Protein AF-R4LEJ5-F1 (afdb_monomer_lite)

Secondary structure (DSSP, 8-state):
---------PPPPPPPP-------------PPPHHHHHHHHHHHHHHHH--GGG--PPPHHHHHHHHT--HHHHHHHHHHHHHHHHHTT-GGGS--TTT--S-HHHHHHHHHHHTTSS-HHHHHHHHHHHHH--

Structure (mmCIF, N/CA/C/O backbone):
data_AF-R4LEJ5-F1
#
_entry.id   AF-R4LEJ5-F1
#
loop_
_atom_site.group_PDB
_atom_site.id
_atom_site.type_symbol
_atom_site.label_atom_id
_atom_site.label_alt_id
_atom_site.label_comp_id
_atom_site.label_asym_id
_atom_site.label_entity_id
_atom_site.label_seq_id
_atom_site.pdbx_PDB_ins_code
_atom_site.Cartn_x
_atom_site.Cartn_y
_atom_site.Cartn_z
_atom_site.occupancy
_atom_site.B_iso_or_equiv
_atom_site.auth_seq_id
_atom_site.auth_comp_id
_atom_site.auth_asym_id
_atom_site.auth_atom_id
_atom_site.pdbx_PDB_model_num
ATOM 1 N N . MET A 1 1 ? 43.596 -56.739 -30.530 1.00 37.34 1 MET A N 1
ATOM 2 C CA . MET A 1 1 ? 43.972 -55.342 -30.823 1.00 37.34 1 MET A CA 1
ATOM 3 C C . MET A 1 1 ? 42.709 -54.504 -30.683 1.00 37.34 1 MET A C 1
ATOM 5 O O . MET A 1 1 ? 41.779 -54.720 -31.447 1.00 37.34 1 MET A O 1
ATOM 9 N N . ARG A 1 2 ? 42.604 -53.704 -29.614 1.00 46.53 2 ARG A N 1
ATOM 10 C CA . ARG A 1 2 ? 41.473 -52.801 -29.336 1.00 46.53 2 ARG A CA 1
ATOM 11 C C . ARG A 1 2 ? 41.865 -51.414 -29.849 1.00 46.53 2 ARG A C 1
ATOM 13 O O . ARG A 1 2 ? 43.003 -51.021 -29.619 1.00 46.53 2 ARG A O 1
ATOM 20 N N . VAL A 1 3 ? 40.969 -50.723 -30.547 1.00 50.00 3 VAL A N 1
ATOM 21 C CA . VAL A 1 3 ? 41.163 -49.323 -30.949 1.00 50.00 3 VAL A CA 1
ATOM 22 C C . VAL A 1 3 ? 40.094 -48.502 -30.240 1.00 50.00 3 VAL A C 1
ATOM 24 O O . VAL A 1 3 ? 38.902 -48.753 -30.408 1.00 50.00 3 VAL A O 1
ATOM 27 N N . GLU A 1 4 ? 40.560 -47.600 -29.385 1.00 48.78 4 GLU A N 1
ATOM 28 C CA . GLU A 1 4 ? 39.778 -46.635 -28.617 1.00 48.78 4 GLU A CA 1
ATOM 29 C C . GLU A 1 4 ? 39.396 -45.448 -29.515 1.00 48.78 4 GLU A C 1
ATOM 31 O O . GLU A 1 4 ? 40.177 -45.045 -30.377 1.00 48.78 4 GLU A O 1
ATOM 36 N N . ILE A 1 5 ? 38.187 -44.912 -29.335 1.00 50.62 5 ILE A N 1
ATOM 37 C CA . ILE A 1 5 ? 37.690 -43.737 -30.061 1.00 50.62 5 ILE A CA 1
ATOM 38 C C . ILE A 1 5 ? 37.763 -42.546 -29.102 1.00 50.62 5 ILE A C 1
ATOM 40 O O . ILE A 1 5 ? 36.997 -42.482 -28.141 1.00 50.62 5 ILE A O 1
ATOM 44 N N . ASP A 1 6 ? 38.691 -41.627 -29.369 1.00 41.88 6 ASP A N 1
ATOM 45 C CA . ASP A 1 6 ? 38.790 -40.317 -28.720 1.00 41.88 6 ASP A CA 1
ATOM 46 C C . ASP A 1 6 ? 37.821 -39.341 -29.406 1.00 41.88 6 ASP A C 1
ATOM 48 O O . ASP A 1 6 ? 37.820 -39.204 -30.632 1.00 41.88 6 ASP A O 1
ATOM 52 N N . ALA A 1 7 ? 36.956 -38.700 -28.622 1.00 53.16 7 ALA A N 1
ATOM 53 C CA . ALA A 1 7 ? 35.989 -37.719 -29.092 1.00 53.16 7 ALA A CA 1
ATOM 54 C C . ALA A 1 7 ? 36.430 -36.324 -28.643 1.00 53.16 7 ALA A C 1
ATOM 56 O O . ALA A 1 7 ? 35.943 -35.818 -27.633 1.00 53.16 7 ALA A O 1
ATOM 57 N N . THR A 1 8 ? 37.325 -35.689 -29.404 1.00 47.78 8 THR A N 1
ATOM 58 C CA . THR A 1 8 ? 37.720 -34.304 -29.131 1.00 47.78 8 THR A CA 1
ATOM 59 C C . THR A 1 8 ? 37.782 -33.457 -30.405 1.00 47.78 8 THR A C 1
ATOM 61 O O . THR A 1 8 ? 38.523 -33.752 -31.337 1.00 47.78 8 THR A O 1
ATOM 64 N N . ALA A 1 9 ? 37.023 -32.355 -30.361 1.00 44.03 9 ALA A N 1
ATOM 65 C CA . ALA A 1 9 ? 37.079 -31.150 -31.194 1.00 44.03 9 ALA A CA 1
ATOM 66 C C . ALA A 1 9 ? 36.522 -31.218 -32.632 1.00 44.03 9 ALA A C 1
ATOM 68 O O . ALA A 1 9 ? 37.252 -31.352 -33.610 1.00 44.03 9 ALA A O 1
ATOM 69 N N . LEU A 1 10 ? 35.218 -30.941 -32.762 1.00 47.16 10 LEU A N 1
ATOM 70 C CA . LEU A 1 10 ? 34.696 -30.243 -33.941 1.00 47.16 10 LEU A CA 1
ATOM 71 C C . LEU A 1 10 ? 34.764 -28.722 -33.694 1.00 47.16 10 LEU A C 1
ATOM 73 O O . LEU A 1 10 ? 34.405 -28.281 -32.597 1.00 47.16 10 LEU A O 1
ATOM 77 N N . PRO A 1 11 ? 35.210 -27.916 -34.675 1.00 45.91 11 PRO A N 1
ATOM 78 C CA . PRO A 1 11 ? 35.220 -26.461 -34.570 1.00 45.91 11 PRO A CA 1
ATOM 79 C C . PRO A 1 11 ? 33.782 -25.935 -34.493 1.00 45.91 11 PRO A C 1
ATOM 81 O O . PRO A 1 11 ? 32.922 -26.314 -35.289 1.00 45.91 11 PRO A O 1
ATOM 84 N N . GLN A 1 12 ? 33.509 -25.080 -33.507 1.00 52.59 12 GLN A N 1
ATOM 85 C CA . GLN A 1 12 ? 32.210 -24.426 -33.378 1.00 52.59 12 GLN A CA 1
ATOM 86 C C . GLN A 1 12 ? 32.030 -23.431 -34.537 1.00 52.59 12 GLN A C 1
ATOM 88 O O . GLN A 1 12 ? 32.963 -22.673 -34.805 1.00 52.59 12 GLN A O 1
ATOM 93 N N . PRO A 1 13 ? 30.871 -23.401 -35.219 1.00 49.66 13 PRO A N 1
ATOM 94 C CA . PRO A 1 13 ? 30.594 -22.367 -36.204 1.00 49.66 13 PRO A CA 1
ATOM 95 C C . PRO A 1 13 ? 30.477 -21.017 -35.491 1.00 49.66 13 PRO A C 1
ATOM 97 O O . PRO A 1 13 ? 29.659 -20.833 -34.589 1.00 49.66 13 PRO A O 1
ATOM 100 N N . GLU A 1 14 ? 31.329 -20.085 -35.895 1.00 56.56 14 GLU A N 1
ATOM 101 C CA . GLU A 1 14 ? 31.216 -18.662 -35.595 1.00 56.56 14 GLU A CA 1
ATOM 102 C C . GLU A 1 14 ? 29.815 -18.145 -35.985 1.00 56.56 14 GLU A C 1
ATOM 104 O O . GLU A 1 14 ? 29.362 -18.393 -37.108 1.00 56.56 14 GLU A O 1
ATOM 109 N N . PRO A 1 15 ? 29.075 -17.478 -35.077 1.00 56.47 15 PRO A N 1
ATOM 110 C CA . PRO A 1 15 ? 27.781 -16.924 -35.434 1.00 56.47 15 PRO A CA 1
ATOM 111 C C . PRO A 1 15 ? 27.970 -15.723 -36.375 1.00 56.47 15 PRO A C 1
ATOM 113 O O . PRO A 1 15 ? 28.865 -14.901 -36.152 1.00 56.47 15 PRO A O 1
ATOM 116 N N . PRO A 1 16 ? 27.127 -15.600 -37.414 1.00 48.75 16 PRO A N 1
ATOM 117 C CA . PRO A 1 16 ? 27.221 -14.523 -38.383 1.00 48.75 16 PRO A CA 1
ATOM 118 C C . PRO A 1 16 ? 26.884 -13.192 -37.711 1.00 48.75 16 PRO A C 1
ATOM 120 O O . PRO A 1 16 ? 25.962 -13.099 -36.897 1.00 48.75 16 PRO A O 1
ATOM 123 N N . GLY A 1 17 ? 27.636 -12.152 -38.066 1.00 54.22 17 GLY A N 1
ATOM 124 C CA . GLY A 1 17 ? 27.225 -10.785 -37.797 1.00 54.22 17 GLY A CA 1
ATOM 125 C C . GLY A 1 17 ? 25.893 -10.512 -38.487 1.00 54.22 17 GLY A C 1
ATOM 126 O O . GLY A 1 17 ? 25.803 -10.606 -39.706 1.00 54.22 17 GLY A O 1
ATOM 127 N N . GLU A 1 18 ? 24.877 -10.173 -37.703 1.00 45.78 18 GLU A N 1
ATOM 128 C CA . GLU A 1 18 ? 23.648 -9.565 -38.196 1.00 45.78 18 GLU A CA 1
ATOM 129 C C . GLU A 1 18 ? 23.096 -8.635 -37.111 1.00 45.78 18 GLU A C 1
ATOM 131 O O . GLU A 1 18 ? 22.863 -9.022 -35.962 1.00 45.78 18 GLU A O 1
ATOM 136 N N . ASP A 1 19 ? 22.925 -7.379 -37.503 1.00 49.81 19 ASP A N 1
ATOM 137 C CA . ASP A 1 19 ? 22.105 -6.371 -36.859 1.00 49.81 19 ASP A CA 1
ATOM 138 C C . ASP A 1 19 ? 20.793 -6.946 -36.307 1.00 49.81 19 ASP A C 1
ATOM 140 O O . ASP A 1 19 ? 19.862 -7.279 -37.037 1.00 49.81 19 ASP A O 1
ATOM 144 N N . ALA A 1 20 ? 20.654 -6.941 -34.985 1.00 42.94 20 ALA A N 1
ATOM 145 C CA . ALA A 1 20 ? 19.346 -6.926 -34.359 1.00 42.94 20 ALA A CA 1
ATOM 146 C C . ALA A 1 20 ? 19.422 -6.103 -33.081 1.00 42.94 20 ALA A C 1
ATOM 148 O O . ALA A 1 20 ? 20.016 -6.493 -32.077 1.00 42.94 20 ALA A O 1
ATOM 149 N N . ARG A 1 21 ? 18.724 -4.968 -33.100 1.00 47.28 21 ARG A N 1
ATOM 150 C CA . ARG A 1 21 ? 18.274 -4.204 -31.931 1.00 47.28 21 ARG A CA 1
ATOM 151 C C . ARG A 1 21 ? 17.316 -5.019 -31.048 1.00 47.28 21 ARG A C 1
ATOM 153 O O . ARG A 1 21 ? 16.296 -4.511 -30.595 1.00 47.28 21 ARG A O 1
ATOM 160 N N . ALA A 1 22 ? 17.631 -6.272 -30.760 1.00 46.22 22 ALA A N 1
ATOM 161 C CA . ALA A 1 22 ? 17.045 -6.988 -29.656 1.00 46.22 22 ALA A CA 1
ATOM 162 C C . ALA A 1 22 ? 17.796 -6.525 -28.408 1.00 46.22 22 ALA A C 1
ATOM 164 O O . ALA A 1 22 ? 18.729 -7.168 -27.933 1.00 46.22 22 ALA A O 1
ATOM 165 N N . ARG A 1 23 ? 17.377 -5.377 -27.856 1.00 46.03 23 ARG A N 1
ATOM 166 C CA . ARG A 1 23 ? 17.471 -5.199 -26.408 1.00 46.03 23 ARG A CA 1
ATOM 167 C C . ARG A 1 23 ? 16.697 -6.372 -25.823 1.00 46.03 23 ARG A C 1
ATOM 169 O O . ARG A 1 23 ? 15.490 -6.286 -25.626 1.00 46.03 23 ARG A O 1
ATOM 176 N N . VAL A 1 24 ? 17.388 -7.477 -25.569 1.00 41.38 24 VAL A N 1
ATOM 177 C CA . VAL A 1 24 ? 16.939 -8.446 -24.588 1.00 41.38 24 VAL A CA 1
ATOM 178 C C . VAL A 1 24 ? 17.048 -7.682 -23.280 1.00 41.38 24 VAL A C 1
ATOM 180 O O . VAL A 1 24 ? 18.070 -7.695 -22.599 1.00 41.38 24 VAL A O 1
ATOM 183 N N . THR A 1 25 ? 16.012 -6.909 -22.964 1.00 49.91 25 THR A N 1
ATOM 184 C CA . THR A 1 25 ? 15.742 -6.540 -21.590 1.00 49.91 25 THR A CA 1
ATOM 185 C C . THR A 1 25 ? 15.451 -7.861 -20.909 1.00 49.91 25 THR A C 1
ATOM 187 O O . THR A 1 25 ? 14.305 -8.297 -20.830 1.00 49.91 25 THR A O 1
ATOM 190 N N . VAL A 1 26 ? 16.506 -8.537 -20.450 1.00 44.84 26 VAL A N 1
ATOM 191 C CA . VAL A 1 26 ? 16.385 -9.411 -19.296 1.00 44.84 26 VAL A CA 1
ATOM 192 C C . VAL A 1 26 ? 15.945 -8.463 -18.192 1.00 44.84 26 VAL A C 1
ATOM 194 O O . VAL A 1 26 ? 16.763 -7.830 -17.529 1.00 44.84 26 VAL A O 1
ATOM 197 N N . SER A 1 27 ? 14.637 -8.229 -18.099 1.00 52.72 27 SER A N 1
ATOM 198 C CA . SER A 1 27 ? 14.056 -7.517 -16.983 1.00 52.72 27 SER A CA 1
ATOM 199 C C . SER A 1 27 ? 14.405 -8.364 -15.777 1.00 52.72 27 SER A C 1
ATOM 201 O O . SER A 1 27 ? 13.827 -9.433 -15.584 1.00 52.72 27 SER A O 1
ATOM 203 N N . ALA A 1 28 ? 15.415 -7.925 -15.024 1.00 57.62 28 ALA A N 1
ATOM 204 C CA . ALA A 1 28 ? 15.757 -8.526 -13.750 1.00 57.62 28 ALA A CA 1
ATOM 205 C C . ALA A 1 28 ? 14.459 -8.722 -12.951 1.00 57.62 28 ALA A C 1
ATOM 207 O O . ALA A 1 28 ? 13.566 -7.871 -13.050 1.00 57.62 28 ALA A O 1
ATOM 208 N N . PRO A 1 29 ? 14.309 -9.829 -12.205 1.00 63.12 29 PRO A N 1
ATOM 209 C CA . PRO A 1 29 ? 13.119 -10.031 -11.396 1.00 63.12 29 PRO A CA 1
ATOM 210 C C . PRO A 1 29 ? 12.927 -8.792 -10.523 1.00 63.12 29 PRO A C 1
ATOM 212 O O . PRO A 1 29 ? 13.856 -8.363 -9.836 1.00 63.12 29 PRO A O 1
ATOM 215 N N . LEU A 1 30 ? 11.753 -8.168 -10.607 1.00 71.69 30 LEU A N 1
ATOM 216 C CA . LEU A 1 30 ? 11.477 -6.984 -9.813 1.00 71.69 30 LEU A CA 1
ATOM 217 C C . LEU A 1 30 ? 11.408 -7.416 -8.345 1.00 71.69 30 LEU A C 1
ATOM 219 O O . LEU A 1 30 ? 10.447 -8.047 -7.912 1.00 71.69 30 LEU A O 1
ATOM 223 N N . VAL A 1 31 ? 12.456 -7.102 -7.588 1.00 78.62 31 VAL A N 1
ATOM 224 C CA . VAL A 1 31 ? 12.536 -7.387 -6.156 1.00 78.62 31 VAL A CA 1
ATOM 225 C C . VAL A 1 31 ? 12.273 -6.098 -5.394 1.00 78.62 31 VAL A C 1
ATOM 227 O O . VAL A 1 31 ? 13.035 -5.136 -5.488 1.00 78.62 31 VAL A O 1
ATOM 230 N N . LEU A 1 32 ? 11.193 -6.084 -4.614 1.00 80.25 32 LEU A N 1
ATOM 231 C CA . LEU A 1 32 ? 10.927 -4.999 -3.676 1.00 80.25 32 LEU A CA 1
ATOM 232 C C . LEU A 1 32 ? 11.813 -5.137 -2.443 1.00 80.25 32 LEU A C 1
ATOM 234 O O . LEU A 1 32 ? 11.947 -6.214 -1.862 1.00 80.25 32 LEU A O 1
ATOM 238 N N . THR A 1 33 ? 12.354 -4.014 -1.991 1.00 86.38 33 THR A N 1
ATOM 239 C CA . THR A 1 33 ? 13.020 -3.930 -0.689 1.00 86.38 33 THR A CA 1
ATOM 240 C C . THR A 1 33 ? 12.023 -4.170 0.450 1.00 86.38 33 THR A C 1
ATOM 242 O O . THR A 1 33 ? 10.818 -3.946 0.303 1.00 86.38 33 THR A O 1
ATOM 245 N N . ASN A 1 34 ? 12.520 -4.546 1.633 1.00 84.88 34 ASN A N 1
ATOM 246 C CA . ASN A 1 34 ? 11.682 -4.704 2.830 1.00 84.88 34 ASN A CA 1
ATOM 247 C C . ASN A 1 34 ? 10.860 -3.443 3.153 1.00 84.88 34 ASN A C 1
ATOM 249 O O . ASN A 1 34 ? 9.688 -3.540 3.507 1.00 84.88 34 ASN A O 1
ATOM 253 N N . ALA A 1 35 ? 11.438 -2.252 2.978 1.00 85.06 35 ALA A N 1
ATOM 254 C CA . ALA A 1 35 ? 10.726 -0.993 3.192 1.00 85.06 35 ALA A CA 1
ATOM 255 C C . ALA A 1 35 ? 9.583 -0.795 2.181 1.00 85.06 35 ALA A C 1
ATOM 257 O O . ALA A 1 35 ? 8.468 -0.451 2.572 1.00 85.06 35 ALA A O 1
ATOM 258 N N . GLN A 1 36 ? 9.834 -1.066 0.896 1.00 88.38 36 GLN A N 1
ATOM 259 C CA . GLN A 1 36 ? 8.812 -0.996 -0.151 1.00 88.38 36 GLN A CA 1
ATOM 260 C C . GLN A 1 36 ? 7.686 -2.005 0.092 1.00 88.38 36 GLN A C 1
ATOM 262 O O . GLN A 1 36 ? 6.519 -1.634 -0.006 1.00 88.38 36 GLN A O 1
ATOM 267 N N . ARG A 1 37 ? 8.020 -3.244 0.481 1.00 87.69 37 ARG A N 1
ATOM 268 C CA . ARG A 1 37 ? 7.031 -4.263 0.862 1.00 87.69 37 ARG A CA 1
ATOM 269 C C . ARG A 1 37 ? 6.177 -3.824 2.044 1.00 87.69 37 ARG A C 1
ATOM 271 O O . ARG A 1 37 ? 4.962 -3.917 1.952 1.00 87.69 37 ARG A O 1
ATOM 278 N N . ARG A 1 38 ? 6.769 -3.283 3.115 1.00 88.56 38 ARG A N 1
ATOM 279 C CA . ARG A 1 38 ? 6.018 -2.788 4.287 1.00 88.56 38 ARG A CA 1
ATOM 280 C C . ARG A 1 38 ? 5.066 -1.650 3.927 1.00 88.56 38 ARG A C 1
ATOM 282 O O . ARG A 1 38 ? 3.920 -1.645 4.369 1.00 88.56 38 ARG A O 1
ATOM 289 N N . VAL A 1 39 ? 5.520 -0.704 3.103 1.00 90.44 39 VAL A N 1
ATOM 290 C CA . VAL A 1 39 ? 4.678 0.398 2.613 1.00 90.44 39 VAL A CA 1
ATOM 291 C C . VAL A 1 39 ? 3.537 -0.126 1.743 1.00 90.44 39 VAL A C 1
ATOM 293 O O . VAL A 1 39 ? 2.395 0.287 1.929 1.00 90.44 39 VAL A O 1
ATOM 296 N N . LEU A 1 40 ? 3.821 -1.056 0.829 1.00 89.69 40 LEU A N 1
ATOM 297 C CA . LEU A 1 40 ? 2.817 -1.650 -0.051 1.00 89.69 40 LEU A CA 1
ATOM 298 C C . LEU A 1 40 ? 1.814 -2.518 0.730 1.00 89.69 40 LEU A C 1
ATOM 300 O O . LEU A 1 40 ? 0.617 -2.452 0.463 1.00 89.69 40 LEU A O 1
ATOM 304 N N . ALA A 1 41 ? 2.276 -3.255 1.742 1.00 90.44 41 ALA A N 1
ATOM 305 C CA . ALA A 1 41 ? 1.440 -4.028 2.654 1.00 90.44 41 ALA A CA 1
ATOM 306 C C . A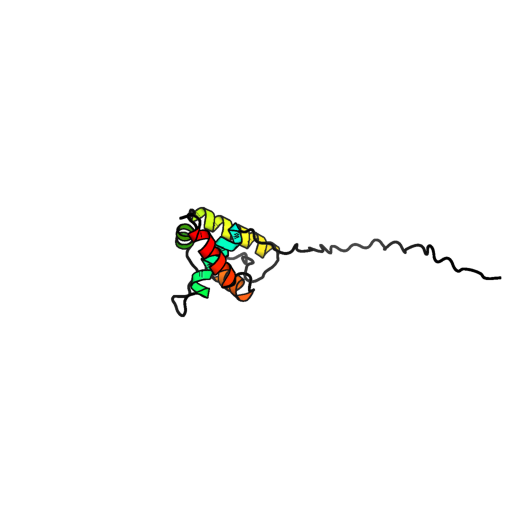LA A 1 41 ? 0.486 -3.122 3.442 1.00 90.44 41 ALA A C 1
ATOM 308 O O . ALA A 1 41 ? -0.723 -3.327 3.398 1.00 90.44 41 ALA A O 1
ATOM 309 N N . ALA A 1 42 ? 1.000 -2.063 4.074 1.00 90.06 42 ALA A N 1
ATOM 310 C CA . ALA A 1 42 ? 0.183 -1.086 4.796 1.00 90.06 42 ALA A CA 1
ATOM 311 C C . ALA A 1 42 ? -0.813 -0.346 3.881 1.00 90.06 42 ALA A C 1
ATOM 313 O O . ALA A 1 42 ? -1.918 -0.006 4.297 1.00 90.06 42 ALA A O 1
ATOM 314 N N . LEU A 1 43 ? -0.443 -0.111 2.618 1.00 90.50 43 LEU A N 1
ATOM 315 C CA . LEU A 1 43 ? -1.332 0.471 1.613 1.00 90.50 43 LEU A CA 1
ATOM 316 C C . LEU A 1 43 ? -2.495 -0.477 1.256 1.00 90.50 43 LEU A C 1
ATOM 318 O O . LEU A 1 43 ? -3.636 -0.024 1.113 1.00 90.50 43 LEU A O 1
ATOM 322 N N . CYS A 1 44 ? -2.208 -1.774 1.109 1.00 90.56 44 CYS A N 1
ATOM 323 C CA . CYS A 1 44 ? -3.177 -2.805 0.721 1.00 90.56 44 CYS A CA 1
ATOM 324 C C . CYS A 1 44 ? -3.983 -3.359 1.898 1.00 90.56 44 CYS A C 1
ATOM 326 O O . CYS A 1 44 ? -5.019 -3.981 1.692 1.00 90.56 44 CYS A O 1
ATOM 328 N N . GLU A 1 45 ? -3.537 -3.146 3.129 1.00 88.81 45 GLU A N 1
ATOM 329 C CA . GLU A 1 45 ? -4.150 -3.733 4.311 1.00 88.81 45 GLU A CA 1
ATOM 330 C C . GLU A 1 45 ? -5.662 -3.506 4.413 1.00 88.81 45 GLU A C 1
ATOM 332 O O . GLU A 1 45 ? -6.367 -4.491 4.643 1.00 88.81 45 GLU A O 1
ATOM 337 N N . PRO A 1 46 ? -6.225 -2.296 4.214 1.00 86.62 46 PRO A N 1
ATOM 338 C CA . PRO A 1 46 ? -7.670 -2.138 4.334 1.00 86.62 46 PRO A CA 1
ATOM 339 C C . PRO A 1 46 ? -8.433 -2.905 3.245 1.00 86.62 46 PRO A C 1
ATOM 341 O O . PRO A 1 46 ? -9.575 -3.284 3.467 1.00 86.62 46 PRO A O 1
ATOM 344 N N . LEU A 1 47 ? -7.812 -3.160 2.088 1.00 85.56 47 LEU A N 1
ATOM 345 C CA . LEU A 1 47 ? -8.397 -3.971 1.014 1.00 85.56 47 LEU A CA 1
ATOM 346 C C . LEU A 1 47 ? -8.386 -5.466 1.345 1.00 85.56 47 LEU A C 1
ATOM 348 O O . LEU A 1 47 ? -9.226 -6.204 0.846 1.00 85.56 47 LEU A O 1
ATOM 352 N N . LEU A 1 48 ? -7.436 -5.906 2.170 1.00 84.62 48 LEU A N 1
ATOM 353 C CA . LEU A 1 48 ? -7.292 -7.299 2.595 1.00 84.62 48 LEU A CA 1
ATOM 354 C C . LEU A 1 48 ? -8.071 -7.612 3.882 1.00 84.62 48 LEU A C 1
ATOM 356 O O . LEU A 1 48 ? -8.434 -8.759 4.113 1.00 84.62 48 LEU A O 1
ATOM 360 N N . THR A 1 49 ? -8.311 -6.606 4.726 1.00 85.62 49 THR A N 1
ATOM 361 C CA . THR A 1 49 ? -8.908 -6.775 6.066 1.00 85.62 49 THR A CA 1
ATOM 362 C C . THR A 1 49 ? -10.350 -6.288 6.172 1.00 85.62 49 THR A C 1
ATOM 364 O O . THR A 1 49 ? -11.065 -6.706 7.081 1.00 85.62 49 THR A O 1
ATOM 367 N N . ARG A 1 50 ? -10.800 -5.398 5.280 1.00 85.75 50 ARG A N 1
ATOM 368 C CA . ARG A 1 50 ? -12.153 -4.822 5.310 1.00 85.75 50 ARG A CA 1
ATOM 369 C C . ARG A 1 50 ? -12.961 -5.282 4.104 1.00 85.75 50 ARG A C 1
ATOM 371 O O . ARG A 1 50 ? -12.426 -5.763 3.113 1.00 85.75 50 ARG A O 1
ATOM 378 N N . SER A 1 51 ? -14.277 -5.121 4.187 1.00 79.38 51 SER A N 1
ATOM 379 C CA . SER A 1 51 ? -15.216 -5.438 3.107 1.00 79.38 51 SER A CA 1
ATOM 380 C C . SER A 1 51 ? -16.140 -4.255 2.816 1.00 79.38 51 SER A C 1
ATOM 382 O O . SER A 1 51 ? -16.391 -3.415 3.682 1.00 79.38 51 SER A O 1
ATOM 384 N N . GLY A 1 52 ? -16.653 -4.189 1.584 1.00 75.88 52 GLY A N 1
ATOM 385 C CA . GLY A 1 52 ? -17.579 -3.143 1.146 1.00 75.88 52 GLY A CA 1
ATOM 386 C C . GLY A 1 52 ? -16.910 -1.771 0.955 1.00 75.88 52 GLY A C 1
ATOM 387 O O . GLY A 1 52 ? -15.717 -1.709 0.663 1.00 75.88 52 GLY A O 1
ATOM 388 N N . PRO A 1 53 ? -17.636 -0.649 1.115 1.00 74.50 53 PRO A N 1
ATOM 389 C CA . PRO A 1 53 ? -17.105 0.696 0.847 1.00 74.50 53 PRO A CA 1
ATOM 390 C C . PRO A 1 53 ? -15.958 1.111 1.786 1.00 74.50 53 PRO A C 1
ATOM 392 O O . PRO A 1 53 ? -15.239 2.064 1.499 1.00 74.50 53 PRO A O 1
ATOM 395 N N . ALA A 1 54 ? -15.753 0.385 2.891 1.00 72.44 54 ALA A N 1
ATOM 396 C CA . ALA A 1 54 ? -14.632 0.583 3.807 1.00 72.44 54 ALA A CA 1
ATOM 397 C C . ALA A 1 54 ? -13.315 -0.062 3.323 1.00 72.44 54 ALA A C 1
ATOM 399 O O . ALA A 1 54 ? -12.259 0.216 3.900 1.00 72.44 54 ALA A O 1
ATOM 400 N N . ALA A 1 55 ? -13.361 -0.901 2.280 1.00 79.88 55 ALA A N 1
ATOM 401 C CA . ALA A 1 55 ? -12.199 -1.496 1.622 1.00 79.88 55 ALA A CA 1
ATOM 402 C C . ALA A 1 55 ? -11.575 -0.490 0.638 1.00 79.88 55 ALA A C 1
ATOM 404 O O . ALA A 1 55 ? -11.584 -0.677 -0.577 1.00 79.88 55 ALA A O 1
ATOM 405 N N . ALA A 1 56 ? -11.080 0.624 1.171 1.00 84.31 56 ALA A N 1
ATOM 406 C CA . ALA A 1 56 ? -10.368 1.647 0.414 1.00 84.31 56 ALA A CA 1
ATOM 407 C C . ALA A 1 56 ? -8.881 1.630 0.795 1.00 84.31 56 ALA A C 1
ATOM 409 O O . ALA A 1 56 ? -8.575 1.496 1.980 1.00 84.31 56 ALA A O 1
ATOM 410 N N . PRO A 1 57 ? -7.948 1.787 -0.160 1.00 87.12 57 PRO A N 1
ATOM 411 C CA . PRO A 1 57 ? -6.518 1.783 0.133 1.00 87.12 57 PRO A CA 1
ATOM 412 C C . PRO A 1 57 ? -6.163 2.861 1.163 1.00 87.12 57 PRO A C 1
ATOM 414 O O . PRO A 1 57 ? -6.711 3.970 1.138 1.00 87.12 57 PRO A O 1
ATOM 417 N N . ALA A 1 58 ? -5.220 2.547 2.053 1.00 88.38 58 ALA A N 1
ATOM 418 C CA . ALA A 1 58 ? -4.823 3.467 3.113 1.00 88.38 58 ALA A CA 1
ATOM 419 C C . ALA A 1 58 ? -4.269 4.783 2.534 1.00 88.38 58 ALA A C 1
ATOM 421 O O . ALA A 1 58 ? -3.681 4.821 1.451 1.00 88.38 58 ALA A O 1
ATOM 422 N N . THR A 1 59 ? -4.462 5.896 3.236 1.00 89.50 59 THR A N 1
ATOM 423 C CA . THR A 1 59 ? -3.837 7.176 2.866 1.00 89.50 59 THR A CA 1
ATOM 424 C C . THR A 1 59 ? -2.364 7.198 3.279 1.00 89.50 59 THR A C 1
ATOM 426 O O . THR A 1 59 ? -1.955 6.487 4.198 1.00 89.50 59 THR A O 1
ATOM 429 N N . TYR A 1 60 ? -1.549 8.058 2.658 1.00 89.44 60 TYR A N 1
ATOM 430 C CA . TYR A 1 60 ? -0.135 8.203 3.039 1.00 89.44 60 TYR A CA 1
ATOM 431 C C . TYR A 1 60 ? 0.044 8.592 4.510 1.00 89.44 60 TYR A C 1
ATOM 433 O O . TYR A 1 60 ? 0.992 8.143 5.149 1.00 89.44 60 TYR A O 1
ATOM 441 N N . SER A 1 61 ? -0.890 9.371 5.062 1.00 87.31 61 SER A N 1
ATOM 442 C CA . SER A 1 61 ? -0.900 9.733 6.480 1.00 87.31 61 SER A CA 1
ATOM 443 C C . SER A 1 61 ? -1.201 8.539 7.385 1.00 87.31 61 SER A C 1
ATOM 445 O O . SER A 1 61 ? -0.528 8.368 8.395 1.00 87.31 61 SER A O 1
ATOM 447 N N . GLN A 1 62 ? -2.153 7.679 7.011 1.00 88.75 62 GLN A N 1
ATOM 448 C CA . GLN A 1 62 ? -2.457 6.454 7.762 1.00 88.75 62 GLN A CA 1
ATOM 449 C C . GLN A 1 62 ? -1.289 5.465 7.732 1.00 88.75 62 GLN A C 1
ATOM 451 O O . GLN A 1 62 ? -0.930 4.903 8.763 1.00 88.75 62 GLN A O 1
ATOM 456 N N . ILE A 1 63 ? -0.660 5.293 6.568 1.00 89.31 63 ILE A N 1
ATOM 457 C CA . ILE A 1 63 ? 0.525 4.441 6.422 1.00 89.31 63 ILE A CA 1
ATOM 458 C C . ILE A 1 63 ? 1.684 5.004 7.248 1.00 89.31 63 ILE A C 1
ATOM 460 O O . ILE A 1 63 ? 2.359 4.262 7.954 1.00 89.31 63 ILE A O 1
ATOM 464 N N . GLY A 1 64 ? 1.901 6.320 7.185 1.00 87.75 64 GLY A N 1
ATOM 465 C CA . GLY A 1 64 ? 2.928 7.000 7.965 1.00 87.75 64 GLY A CA 1
ATOM 466 C C . GLY A 1 64 ? 2.738 6.809 9.469 1.00 87.75 64 GLY A C 1
ATOM 467 O O . GLY A 1 64 ? 3.675 6.403 10.150 1.00 87.75 64 GLY A O 1
ATOM 468 N N . ALA A 1 65 ? 1.512 7.000 9.965 1.00 89.06 65 ALA A N 1
ATOM 469 C CA . ALA A 1 65 ? 1.165 6.753 11.363 1.00 89.06 65 ALA A CA 1
ATOM 470 C C . ALA A 1 65 ? 1.411 5.293 11.772 1.00 89.06 65 ALA A C 1
ATOM 472 O O . ALA A 1 65 ? 1.951 5.043 12.843 1.00 89.06 65 ALA A O 1
ATOM 473 N N . ARG A 1 66 ? 1.081 4.332 10.899 1.00 85.44 66 ARG A N 1
ATOM 474 C CA . ARG A 1 66 ? 1.300 2.902 11.159 1.00 85.44 66 ARG A CA 1
ATOM 475 C C . ARG A 1 66 ? 2.782 2.522 11.209 1.00 85.44 66 ARG A C 1
ATOM 477 O O . ARG A 1 66 ? 3.166 1.676 12.002 1.00 85.44 66 ARG A O 1
ATOM 484 N N . LEU A 1 67 ? 3.603 3.107 10.338 1.00 86.69 67 LEU A N 1
ATOM 485 C CA . LEU A 1 67 ? 5.022 2.757 10.191 1.00 86.69 67 LEU A CA 1
ATOM 486 C C . LEU A 1 67 ? 5.967 3.661 11.001 1.00 86.69 67 LEU A C 1
ATOM 488 O O . LEU A 1 67 ? 7.183 3.498 10.899 1.00 86.69 67 LEU A O 1
ATOM 492 N N . GLY A 1 68 ? 5.445 4.658 11.722 1.00 87.12 68 GLY A N 1
ATOM 493 C CA . GLY A 1 68 ? 6.261 5.682 12.382 1.00 87.12 68 GLY A CA 1
ATOM 494 C C . GLY A 1 68 ? 7.059 6.545 11.393 1.00 87.12 68 GLY A C 1
ATOM 495 O O . GLY A 1 68 ? 8.186 6.951 11.677 1.00 87.12 68 GLY A O 1
ATOM 496 N N . ARG A 1 69 ? 6.523 6.792 10.189 1.00 90.56 69 ARG A N 1
ATOM 497 C CA . ARG A 1 69 ? 7.195 7.539 9.110 1.00 90.56 69 ARG A CA 1
ATOM 498 C C . ARG A 1 69 ? 6.387 8.748 8.661 1.00 90.56 69 ARG A C 1
ATOM 500 O O . ARG A 1 69 ? 5.165 8.782 8.743 1.00 90.56 69 ARG A O 1
ATOM 507 N N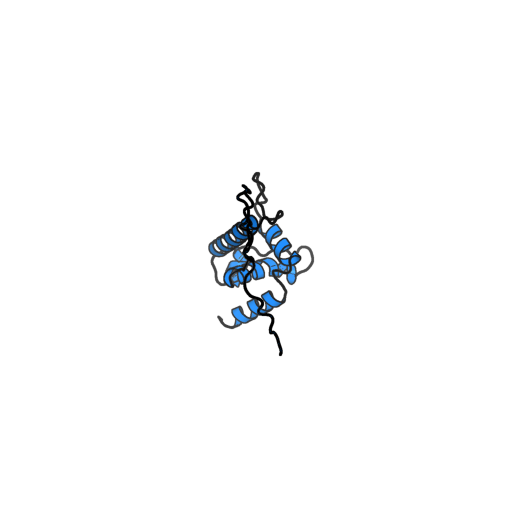 . GLN A 1 70 ? 7.080 9.742 8.114 1.00 90.81 70 GLN A N 1
ATOM 508 C CA . GLN A 1 70 ? 6.422 10.923 7.563 1.00 90.81 70 GLN A CA 1
ATOM 509 C C . GLN A 1 70 ? 5.663 10.585 6.265 1.00 90.81 70 GLN A C 1
ATOM 511 O O . GLN A 1 70 ? 6.180 9.820 5.445 1.00 90.81 70 GLN A O 1
ATOM 516 N N . PRO A 1 71 ? 4.497 11.204 6.000 1.00 88.69 71 PRO A N 1
ATOM 517 C CA . PRO A 1 71 ? 3.726 10.961 4.775 1.00 88.69 71 PRO A CA 1
ATOM 518 C C . PRO A 1 71 ? 4.531 11.208 3.489 1.00 88.69 71 PRO A C 1
ATOM 520 O O . PRO A 1 71 ? 4.368 10.492 2.501 1.00 88.69 71 PRO A O 1
ATOM 523 N N . GLN A 1 72 ? 5.454 12.177 3.513 1.00 89.69 72 GLN A N 1
ATOM 524 C CA . GLN A 1 72 ? 6.345 12.472 2.388 1.00 89.69 72 GLN A CA 1
ATOM 525 C C . GLN A 1 72 ? 7.275 11.295 2.054 1.00 89.69 72 GLN A C 1
ATOM 527 O O . GLN A 1 72 ? 7.500 11.000 0.881 1.00 89.69 72 GLN A O 1
ATOM 532 N N . TYR A 1 73 ? 7.778 10.589 3.070 1.00 89.25 73 TYR A N 1
ATOM 533 C CA . TYR A 1 73 ? 8.581 9.383 2.871 1.00 89.25 73 TYR A CA 1
ATOM 534 C C . TYR A 1 73 ? 7.751 8.289 2.190 1.00 89.25 73 TYR A C 1
ATOM 536 O O . TYR A 1 73 ? 8.198 7.704 1.206 1.00 89.25 73 TYR A O 1
ATOM 544 N N . ILE A 1 74 ? 6.510 8.079 2.640 1.00 89.69 74 ILE A N 1
ATOM 545 C CA . ILE A 1 74 ? 5.589 7.109 2.029 1.00 89.69 74 ILE A CA 1
ATOM 546 C C . ILE A 1 74 ? 5.349 7.437 0.553 1.00 89.69 74 ILE A C 1
ATOM 548 O O . ILE A 1 74 ? 5.464 6.557 -0.300 1.00 89.69 74 ILE A O 1
ATOM 552 N N . ARG A 1 75 ? 5.085 8.711 0.238 1.00 88.25 75 ARG A N 1
ATOM 553 C CA . ARG A 1 75 ? 4.907 9.178 -1.143 1.00 88.25 75 ARG A CA 1
ATOM 554 C C . ARG A 1 75 ? 6.131 8.874 -2.008 1.00 88.25 75 ARG A C 1
ATOM 556 O O . ARG A 1 75 ? 5.973 8.380 -3.121 1.00 88.25 75 ARG A O 1
ATOM 563 N N . ASN A 1 76 ? 7.335 9.132 -1.498 1.00 89.50 76 ASN A N 1
ATOM 564 C CA . ASN A 1 76 ? 8.581 8.856 -2.216 1.00 89.50 76 ASN A CA 1
ATOM 565 C C . ASN A 1 76 ? 8.776 7.353 -2.472 1.00 89.50 76 ASN A C 1
ATOM 567 O O . ASN A 1 76 ? 9.161 6.968 -3.574 1.00 89.50 76 ASN A O 1
ATOM 571 N N . VAL A 1 77 ? 8.464 6.500 -1.492 1.00 88.94 77 VAL A N 1
ATOM 572 C CA . VAL A 1 77 ? 8.547 5.038 -1.646 1.00 88.94 77 VAL A CA 1
ATOM 573 C C . VAL A 1 77 ? 7.549 4.537 -2.692 1.00 88.94 77 VAL A C 1
ATOM 575 O O . VAL A 1 77 ? 7.934 3.800 -3.594 1.00 88.94 77 VAL A O 1
ATOM 578 N N . VAL A 1 78 ? 6.290 4.979 -2.626 1.00 87.19 78 VAL A N 1
ATOM 579 C CA . VAL A 1 78 ? 5.251 4.630 -3.613 1.00 87.19 78 VAL A CA 1
ATOM 580 C C . VAL A 1 78 ? 5.644 5.088 -5.020 1.00 87.19 78 VAL A C 1
ATOM 582 O O . VAL A 1 78 ? 5.490 4.333 -5.979 1.00 87.19 78 VAL A O 1
ATOM 585 N N . LYS A 1 79 ? 6.210 6.295 -5.146 1.00 85.75 79 LYS A N 1
ATOM 586 C CA . LYS A 1 79 ? 6.730 6.810 -6.417 1.00 85.75 79 LYS A CA 1
ATOM 587 C C . LYS A 1 79 ? 7.840 5.916 -6.975 1.00 85.75 79 LYS A C 1
ATOM 589 O O . LYS A 1 79 ? 7.782 5.553 -8.143 1.00 85.75 79 LYS A O 1
ATOM 594 N N . SER A 1 80 ? 8.801 5.523 -6.140 1.00 86.25 80 SER A N 1
ATOM 595 C CA . SER A 1 80 ? 9.901 4.640 -6.542 1.00 86.25 80 SER A CA 1
ATOM 596 C C . SER A 1 80 ? 9.400 3.264 -6.998 1.00 86.25 80 SER A C 1
ATOM 598 O O . SER A 1 80 ? 9.827 2.779 -8.041 1.00 86.25 80 SER A O 1
ATOM 600 N N . ILE A 1 81 ? 8.435 2.669 -6.282 1.00 85.12 81 ILE A N 1
ATOM 601 C CA . ILE A 1 81 ? 7.790 1.410 -6.694 1.00 85.12 81 ILE A CA 1
ATOM 602 C C . ILE A 1 81 ? 7.142 1.570 -8.075 1.00 85.12 81 ILE A C 1
ATOM 604 O O . ILE A 1 81 ? 7.296 0.704 -8.933 1.00 85.12 81 ILE A O 1
ATOM 608 N N . ARG A 1 82 ? 6.451 2.692 -8.315 1.00 81.12 82 ARG A N 1
ATOM 609 C CA . ARG A 1 82 ? 5.840 2.983 -9.616 1.00 81.12 82 ARG A CA 1
ATOM 610 C C . ARG A 1 82 ? 6.887 3.076 -10.717 1.00 81.12 82 ARG A C 1
ATOM 612 O O . ARG A 1 82 ? 6.724 2.429 -11.736 1.00 81.12 82 ARG A O 1
ATOM 619 N N . GLU A 1 83 ? 7.947 3.855 -10.517 1.00 81.44 83 GLU A N 1
ATOM 620 C CA . GLU A 1 83 ? 9.024 4.020 -11.503 1.00 81.44 83 GLU A CA 1
ATOM 621 C C . GLU A 1 83 ? 9.653 2.673 -11.879 1.00 81.44 83 GLU A C 1
ATOM 623 O O . GLU A 1 83 ? 9.872 2.404 -13.060 1.00 81.44 83 GLU A O 1
ATOM 628 N N . GLN A 1 84 ?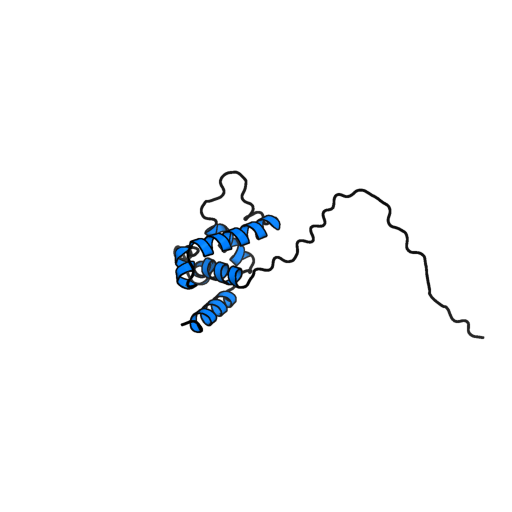 9.854 1.793 -10.894 1.00 80.94 84 GLN A N 1
ATOM 629 C CA . GLN A 1 84 ? 10.305 0.429 -11.147 1.00 80.94 84 GLN A CA 1
ATOM 630 C C . GLN A 1 84 ? 9.282 -0.352 -11.986 1.00 80.94 84 GLN A C 1
ATOM 632 O O . GLN A 1 84 ? 9.630 -0.873 -13.041 1.00 80.94 84 GLN A O 1
ATOM 637 N N . LEU A 1 85 ? 8.010 -0.386 -11.577 1.00 78.50 85 LEU A N 1
ATOM 638 C CA . LEU A 1 85 ? 6.945 -1.120 -12.277 1.00 78.50 85 LEU A CA 1
ATOM 639 C C . LEU A 1 85 ? 6.692 -0.612 -13.704 1.00 78.50 85 LEU A C 1
ATOM 641 O O . LEU A 1 85 ? 6.498 -1.417 -14.615 1.00 78.50 85 LEU A O 1
ATOM 645 N N . SER A 1 86 ? 6.736 0.705 -13.920 1.00 75.94 86 SER A N 1
ATOM 646 C CA . SER A 1 86 ? 6.643 1.311 -15.250 1.00 75.94 86 SER A CA 1
ATOM 647 C C . SER A 1 86 ? 7.828 0.893 -16.127 1.00 75.94 86 SER A C 1
ATOM 649 O O . SER A 1 86 ? 7.635 0.592 -17.301 1.00 75.94 86 SER A O 1
ATOM 651 N N . GLY A 1 87 ? 9.037 0.792 -15.560 1.00 73.44 87 GLY A N 1
ATOM 652 C CA . GLY A 1 87 ? 10.220 0.273 -16.258 1.00 73.44 87 GLY A CA 1
ATOM 653 C C . GLY A 1 87 ? 10.103 -1.196 -16.687 1.00 73.44 87 GLY A C 1
ATOM 654 O O . GLY A 1 87 ? 10.767 -1.611 -17.635 1.00 73.44 87 GLY A O 1
ATOM 655 N N . HIS A 1 88 ? 9.226 -1.967 -16.037 1.00 72.06 88 HIS A N 1
ATOM 656 C CA . HIS A 1 88 ? 8.894 -3.350 -16.396 1.00 72.06 88 HIS A CA 1
ATOM 657 C C . HIS A 1 88 ? 7.705 -3.476 -17.362 1.00 72.06 88 HIS A C 1
ATOM 659 O O . HIS A 1 88 ? 7.320 -4.591 -17.708 1.00 72.06 88 HIS A O 1
ATOM 665 N N . GLY A 1 89 ? 7.128 -2.359 -17.815 1.00 66.69 89 GLY A N 1
ATOM 666 C CA . GLY A 1 89 ? 6.076 -2.357 -18.831 1.00 66.69 89 GLY A CA 1
ATOM 667 C C . GLY A 1 89 ? 4.714 -2.847 -18.336 1.00 66.69 89 GLY A C 1
ATOM 668 O O . GLY A 1 89 ? 3.946 -3.378 -19.132 1.00 66.69 89 GLY A O 1
ATOM 669 N N . ILE A 1 90 ? 4.397 -2.695 -17.044 1.00 68.69 90 ILE A N 1
ATOM 670 C CA . ILE A 1 90 ? 3.085 -3.100 -16.519 1.00 68.69 90 ILE A CA 1
ATOM 671 C C . ILE A 1 90 ? 2.017 -2.069 -16.922 1.00 68.69 90 ILE A C 1
ATOM 673 O O . ILE A 1 90 ? 2.022 -0.969 -16.366 1.00 68.69 90 ILE A O 1
ATOM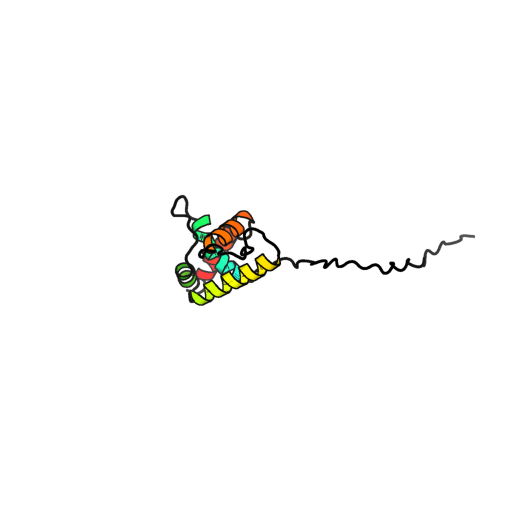 677 N N . PRO A 1 91 ? 1.085 -2.408 -17.836 1.00 58.69 91 PRO A N 1
ATOM 678 C CA . PRO A 1 91 ? 0.255 -1.434 -18.551 1.00 58.69 91 PRO A CA 1
ATOM 679 C C . PRO A 1 91 ? -0.663 -0.604 -17.645 1.00 58.69 91 PRO A C 1
ATOM 681 O O . PRO A 1 91 ? -0.804 0.588 -17.873 1.00 58.69 91 PRO A O 1
ATOM 684 N N . ASP A 1 92 ? -1.203 -1.181 -16.566 1.00 61.97 92 ASP A N 1
ATOM 685 C CA . ASP A 1 92 ? -2.026 -0.452 -15.580 1.00 61.97 92 ASP A CA 1
ATOM 686 C C . ASP A 1 92 ? -1.237 0.614 -14.789 1.00 61.97 92 ASP A C 1
ATOM 688 O O . ASP A 1 92 ? -1.823 1.494 -14.169 1.00 61.97 92 ASP A O 1
ATOM 692 N N . LEU A 1 93 ? 0.096 0.533 -14.771 1.00 64.06 93 LEU A N 1
ATOM 693 C CA . LEU A 1 93 ? 0.995 1.388 -13.983 1.00 64.06 93 LEU A CA 1
ATOM 694 C C . LEU A 1 93 ? 1.874 2.294 -14.853 1.00 64.06 93 LEU A C 1
ATOM 696 O O . LEU A 1 93 ? 2.674 3.073 -14.323 1.00 64.06 93 LEU A O 1
ATOM 700 N N . ILE A 1 94 ? 1.740 2.207 -16.177 1.00 59.88 94 ILE A N 1
ATOM 701 C CA . ILE A 1 94 ? 2.314 3.182 -17.097 1.00 59.88 94 ILE A CA 1
ATOM 702 C C . ILE A 1 94 ? 1.419 4.413 -16.990 1.00 59.88 94 ILE A C 1
ATOM 704 O O . ILE A 1 94 ? 0.231 4.357 -17.289 1.00 59.88 94 ILE A O 1
ATOM 708 N N . ALA A 1 95 ? 1.976 5.513 -16.483 1.00 54.69 95 ALA A N 1
ATOM 709 C CA . ALA A 1 95 ? 1.294 6.793 -16.550 1.00 54.69 95 ALA A CA 1
ATOM 710 C C . ALA A 1 95 ? 1.148 7.128 -18.035 1.00 54.69 95 ALA A C 1
ATOM 712 O O . ALA A 1 95 ? 2.124 7.543 -18.662 1.00 54.69 95 ALA A O 1
ATOM 713 N N . ASP A 1 96 ? -0.032 6.879 -18.599 1.00 51.12 96 ASP A N 1
ATOM 714 C CA . ASP A 1 96 ? -0.371 7.440 -19.895 1.00 51.12 96 ASP A CA 1
ATOM 715 C C . ASP A 1 96 ? -0.174 8.955 -19.775 1.00 51.12 96 ASP A C 1
ATOM 717 O O . ASP A 1 96 ? -0.499 9.556 -18.742 1.00 51.12 96 ASP A O 1
ATOM 721 N N . ALA A 1 97 ? 0.506 9.532 -20.761 1.00 47.12 97 ALA A N 1
ATOM 722 C CA . ALA A 1 97 ? 1.154 10.840 -20.677 1.00 47.12 97 ALA A CA 1
ATOM 723 C C . ALA A 1 97 ? 0.172 12.014 -20.475 1.00 47.12 97 ALA A C 1
ATOM 725 O O . ALA A 1 97 ? 0.605 13.155 -20.328 1.00 47.12 97 ALA A O 1
ATOM 726 N N . ASP A 1 98 ? -1.125 11.726 -20.400 1.00 45.34 98 ASP A N 1
ATOM 727 C CA . ASP A 1 98 ? -2.223 12.670 -20.303 1.00 45.34 98 ASP A CA 1
ATOM 728 C C . ASP A 1 98 ? -3.024 12.419 -19.007 1.00 45.34 98 ASP A C 1
ATOM 730 O O . ASP A 1 98 ? -4.020 11.702 -18.969 1.00 45.34 98 ASP A O 1
ATOM 734 N N . GLY A 1 99 ? -2.548 12.965 -17.884 1.00 47.47 99 GLY A N 1
ATOM 735 C CA . GLY A 1 99 ? -3.392 13.136 -16.692 1.00 47.47 99 GLY A CA 1
ATOM 736 C C . GLY A 1 99 ? -3.864 11.858 -15.983 1.00 47.47 99 GLY A C 1
ATOM 737 O O . GLY A 1 99 ? -5.004 11.804 -15.520 1.00 47.47 99 GLY A O 1
ATOM 738 N N . GLY A 1 100 ? -3.003 10.841 -15.852 1.00 48.62 100 GLY A N 1
ATOM 739 C CA . GLY A 1 100 ? -3.293 9.666 -15.018 1.00 48.62 100 GLY A CA 1
ATOM 740 C C . GLY A 1 100 ? -3.784 10.050 -13.605 1.00 48.62 100 GLY A C 1
ATOM 741 O O . GLY A 1 100 ? -3.339 11.065 -13.060 1.00 48.62 100 GLY A O 1
ATOM 742 N N . PRO A 1 101 ? -4.693 9.261 -12.999 1.00 50.69 101 PRO A N 1
ATOM 743 C CA . PRO A 1 101 ? -5.424 9.654 -11.797 1.00 50.69 101 PRO A CA 1
ATOM 744 C C . PRO A 1 101 ? -4.471 10.090 -10.680 1.00 50.69 101 PRO A C 1
ATOM 746 O O . PRO A 1 101 ? -3.546 9.355 -10.331 1.00 50.69 101 PRO A O 1
ATOM 749 N N . GLU A 1 102 ? -4.729 11.260 -10.079 1.00 56.50 102 GLU A N 1
ATOM 750 C CA . GLU A 1 102 ? -3.951 11.799 -8.946 1.00 56.50 102 GLU A CA 1
ATOM 751 C C . GLU A 1 102 ? -3.810 10.784 -7.795 1.00 56.50 102 GLU A C 1
ATOM 753 O O . GLU A 1 102 ? -2.850 10.823 -7.020 1.00 56.50 102 GLU A O 1
ATOM 758 N N . ASP A 1 103 ? -4.733 9.820 -7.728 1.00 68.38 103 ASP A N 1
ATOM 759 C CA . ASP A 1 103 ? -4.824 8.798 -6.699 1.00 68.38 103 ASP A CA 1
ATOM 760 C C . ASP A 1 103 ? -4.334 7.405 -7.151 1.00 68.38 103 ASP A C 1
ATOM 762 O O . ASP A 1 103 ? -5.057 6.405 -7.148 1.00 68.38 103 ASP A O 1
ATOM 766 N N . PHE A 1 104 ? -3.034 7.315 -7.460 1.00 76.19 104 PHE A N 1
ATOM 767 C CA . PHE A 1 104 ? -2.316 6.064 -7.780 1.00 76.19 104 PHE A CA 1
ATOM 768 C C . PHE A 1 104 ? -2.441 4.959 -6.719 1.00 76.19 104 PHE A C 1
ATOM 770 O O . PHE A 1 104 ? -2.149 3.795 -6.999 1.00 76.19 104 PHE A O 1
ATOM 777 N N . ARG A 1 105 ? -2.884 5.303 -5.504 1.00 84.25 105 ARG A N 1
ATOM 778 C CA . ARG A 1 105 ? -3.140 4.358 -4.411 1.00 84.25 105 ARG A CA 1
ATOM 779 C C . ARG A 1 105 ? -4.098 3.251 -4.837 1.00 84.25 105 ARG A C 1
ATOM 781 O O . ARG A 1 105 ? -3.865 2.097 -4.510 1.00 84.25 105 ARG A O 1
ATOM 788 N N . TRP A 1 106 ? -5.146 3.574 -5.593 1.00 84.25 106 TRP A N 1
ATOM 789 C CA . TRP A 1 106 ? -6.116 2.573 -6.042 1.00 84.25 106 TRP A CA 1
ATOM 790 C C . TRP A 1 106 ? -5.518 1.586 -7.035 1.00 84.25 106 TRP A C 1
ATOM 792 O O . TRP A 1 106 ? -5.620 0.374 -6.838 1.00 84.25 106 TRP A O 1
ATOM 802 N N . THR A 1 107 ? -4.883 2.106 -8.079 1.00 83.19 107 THR A N 1
ATOM 803 C CA . THR A 1 107 ? -4.286 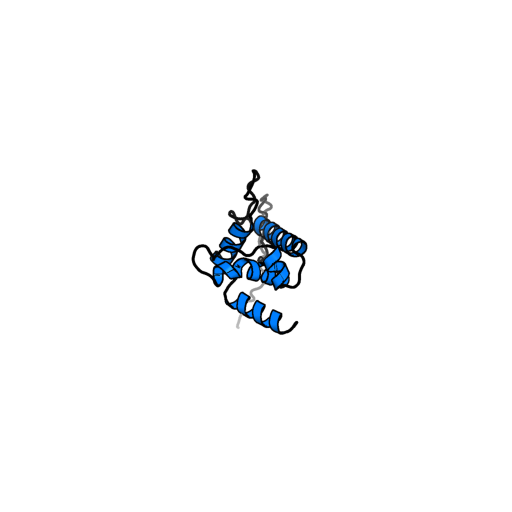1.301 -9.143 1.00 83.19 107 THR A CA 1
ATOM 804 C C . THR A 1 107 ? -3.177 0.408 -8.602 1.00 83.19 107 THR A C 1
ATOM 806 O O . THR A 1 107 ? -3.192 -0.802 -8.829 1.00 83.19 107 THR A O 1
ATOM 809 N N . LEU A 1 108 ? -2.267 0.973 -7.800 1.00 83.88 108 LEU A N 1
ATOM 810 C CA . LEU A 1 108 ? -1.150 0.227 -7.229 1.00 83.88 108 LEU A CA 1
ATOM 811 C C . LEU A 1 108 ? -1.625 -0.873 -6.276 1.00 83.88 108 LEU A C 1
ATOM 813 O O . LEU A 1 108 ? -1.156 -2.005 -6.381 1.00 83.88 108 LEU A O 1
ATOM 817 N N . SER A 1 109 ? -2.573 -0.583 -5.381 1.00 86.50 109 SER A N 1
ATOM 818 C CA . SER A 1 109 ? -3.052 -1.595 -4.438 1.00 86.50 109 SER A CA 1
ATOM 819 C C . SER A 1 109 ? -3.831 -2.712 -5.113 1.00 86.50 109 SER A C 1
ATOM 821 O O . SER A 1 109 ? -3.645 -3.879 -4.778 1.00 86.50 109 SER A O 1
ATOM 823 N N . ARG A 1 110 ? -4.689 -2.387 -6.088 1.00 84.00 110 ARG A N 1
ATOM 824 C CA . ARG A 1 110 ? -5.412 -3.411 -6.854 1.00 84.00 110 ARG A CA 1
ATOM 825 C C . ARG A 1 110 ? -4.450 -4.304 -7.618 1.00 84.00 110 ARG A C 1
ATOM 827 O O . ARG A 1 110 ? -4.610 -5.520 -7.585 1.00 84.00 110 ARG A O 1
ATOM 834 N N . TRP A 1 111 ? -3.448 -3.714 -8.268 1.00 85.50 111 TRP A N 1
ATOM 835 C CA . TRP A 1 111 ? -2.424 -4.478 -8.965 1.00 85.50 111 TRP A CA 1
ATOM 836 C C . TRP A 1 111 ? -1.636 -5.380 -8.006 1.00 85.50 111 TRP A C 1
ATOM 838 O O . TRP A 1 111 ? -1.462 -6.563 -8.299 1.00 85.50 111 TRP A O 1
ATOM 848 N N . ALA A 1 112 ? -1.220 -4.860 -6.848 1.00 86.31 112 ALA A N 1
ATOM 849 C CA . ALA A 1 112 ? -0.440 -5.608 -5.863 1.00 86.31 112 ALA A CA 1
ATOM 850 C C . ALA A 1 112 ? -1.214 -6.803 -5.282 1.00 86.31 112 ALA A C 1
ATOM 852 O O . ALA A 1 112 ? -0.654 -7.893 -5.157 1.00 86.31 112 ALA A O 1
ATOM 853 N N . VAL A 1 113 ? -2.505 -6.624 -4.984 1.00 85.56 113 VAL A N 1
ATOM 854 C CA . VAL A 1 113 ? -3.381 -7.707 -4.510 1.00 85.56 113 VAL A CA 1
ATOM 855 C C . VAL A 1 113 ? -3.656 -8.716 -5.630 1.00 85.56 113 VAL A C 1
ATOM 857 O O . VAL A 1 113 ? -3.493 -9.916 -5.425 1.00 85.56 113 VAL A O 1
ATOM 860 N N . ARG A 1 114 ? -4.011 -8.253 -6.838 1.00 84.56 114 ARG A N 1
ATOM 861 C CA . ARG A 1 114 ? -4.328 -9.126 -7.987 1.00 84.56 114 ARG A CA 1
ATOM 862 C C . ARG A 1 114 ? -3.133 -9.954 -8.452 1.00 84.56 114 ARG A C 1
ATOM 864 O O . ARG A 1 114 ? -3.308 -11.087 -8.884 1.00 84.56 114 ARG A O 1
ATOM 871 N N . SER A 1 115 ? -1.931 -9.394 -8.370 1.00 82.19 115 SER A N 1
ATOM 872 C CA . SER A 1 115 ? -0.694 -10.071 -8.772 1.00 82.19 115 SER A CA 1
ATOM 873 C C . SER A 1 115 ? -0.128 -10.969 -7.669 1.00 82.19 115 SER A C 1
ATOM 875 O O . SER A 1 115 ? 0.939 -11.541 -7.862 1.00 82.19 115 SER A O 1
ATOM 877 N N . HIS A 1 116 ? -0.805 -11.083 -6.515 1.00 81.50 116 HIS A N 1
ATOM 878 C CA . HIS A 1 116 ? -0.327 -11.799 -5.325 1.00 81.50 116 HIS A CA 1
ATOM 879 C C . HIS A 1 116 ? 1.036 -11.310 -4.805 1.00 81.50 116 HIS A C 1
ATOM 881 O O . HIS A 1 116 ? 1.789 -12.055 -4.185 1.00 81.50 116 HIS A O 1
ATOM 887 N N . TRP A 1 117 ? 1.356 -10.039 -5.046 1.00 83.31 117 TRP A N 1
ATOM 888 C CA . TRP A 1 117 ? 2.595 -9.416 -4.577 1.00 83.31 117 TRP A CA 1
ATOM 889 C C . TRP A 1 117 ? 2.557 -9.055 -3.101 1.00 83.31 117 TRP A C 1
ATOM 891 O O . TRP A 1 117 ? 3.602 -9.020 -2.455 1.00 83.31 117 TRP A O 1
ATOM 901 N N . ILE A 1 118 ? 1.357 -8.772 -2.598 1.00 85.00 118 ILE A N 1
ATOM 902 C CA . ILE A 1 118 ? 1.065 -8.615 -1.181 1.00 85.00 118 ILE A CA 1
ATOM 903 C C . ILE A 1 118 ? -0.025 -9.608 -0.824 1.00 85.00 118 ILE A C 1
ATOM 905 O O . ILE A 1 118 ? -1.080 -9.659 -1.461 1.00 85.00 118 ILE A O 1
ATOM 909 N N . THR A 1 119 ? 0.236 -10.373 0.223 1.00 83.44 119 THR A N 1
ATOM 910 C CA . THR A 1 119 ? -0.658 -11.396 0.748 1.00 83.44 119 THR A CA 1
ATOM 911 C C . THR A 1 119 ? -1.012 -11.098 2.207 1.00 83.44 119 THR A C 1
ATOM 913 O O . THR A 1 119 ? -0.378 -10.257 2.850 1.00 83.44 119 THR A O 1
ATOM 916 N N . PRO A 1 120 ? -1.998 -11.802 2.787 1.00 80.50 120 PRO A N 1
ATOM 917 C CA . PRO A 1 120 ? -2.254 -11.727 4.223 1.00 80.50 120 PRO A CA 1
ATOM 918 C C . PRO A 1 120 ? -1.031 -12.092 5.087 1.00 80.50 120 PRO A C 1
ATOM 920 O O . PRO A 1 120 ? -0.930 -11.614 6.213 1.00 80.50 120 PRO A O 1
ATOM 923 N N . ALA A 1 121 ? -0.082 -12.884 4.569 1.00 81.62 121 ALA A N 1
ATOM 924 C CA . ALA A 1 121 ? 1.156 -13.204 5.281 1.00 81.62 121 ALA A CA 1
ATOM 925 C C . ALA A 1 121 ? 2.057 -11.969 5.444 1.00 81.62 121 ALA A C 1
ATOM 927 O O . ALA A 1 121 ? 2.589 -11.741 6.525 1.00 81.62 121 ALA A O 1
ATOM 928 N N . ASP A 1 122 ? 2.147 -11.110 4.424 1.00 83.06 122 ASP A N 1
ATOM 929 C CA . ASP A 1 122 ? 2.885 -9.843 4.513 1.00 83.06 122 ASP A CA 1
ATOM 930 C C . ASP A 1 122 ? 2.279 -8.896 5.566 1.00 83.06 122 ASP A C 1
ATOM 932 O O . ASP A 1 122 ? 2.990 -8.098 6.179 1.00 83.06 122 ASP A O 1
ATOM 936 N N . LEU A 1 123 ? 0.966 -8.993 5.812 1.00 81.38 123 LEU A N 1
ATOM 937 C CA . LEU A 1 123 ? 0.305 -8.252 6.891 1.00 81.38 123 LEU A CA 1
ATOM 938 C C . LEU A 1 123 ? 0.643 -8.810 8.274 1.00 81.38 123 LEU A C 1
ATOM 940 O O . LEU A 1 123 ? 0.811 -8.029 9.212 1.00 81.38 123 LEU A O 1
ATOM 944 N N . ALA A 1 124 ? 0.748 -10.133 8.404 1.00 81.25 124 ALA A N 1
ATOM 945 C CA . ALA A 1 124 ? 1.168 -10.767 9.648 1.00 81.25 124 ALA A CA 1
ATOM 946 C C . ALA A 1 124 ? 2.610 -10.366 10.003 1.00 81.25 124 ALA A C 1
ATOM 948 O O . ALA A 1 124 ? 2.863 -9.928 11.122 1.00 81.25 124 ALA A O 1
ATOM 949 N N . GLU A 1 125 ? 3.518 -10.392 9.024 1.00 79.75 125 GLU A N 1
ATOM 950 C CA . GLU A 1 125 ? 4.905 -9.926 9.172 1.00 79.75 125 GLU A CA 1
ATOM 951 C C . GLU A 1 125 ? 4.974 -8.444 9.576 1.00 79.75 125 GLU A C 1
ATOM 953 O O . GLU A 1 125 ? 5.755 -8.047 10.445 1.00 79.75 125 GLU A O 1
ATOM 958 N N . LEU A 1 126 ? 4.112 -7.610 8.983 1.00 78.75 126 LEU A N 1
ATOM 959 C CA . LEU A 1 126 ? 4.002 -6.200 9.344 1.00 78.75 126 LEU A CA 1
ATOM 960 C C . LEU A 1 126 ? 3.533 -6.007 10.797 1.00 78.75 126 LEU A C 1
ATOM 962 O O . LEU A 1 126 ? 4.042 -5.125 11.487 1.00 78.75 126 LEU A O 1
ATOM 966 N N . ALA A 1 127 ? 2.574 -6.812 11.258 1.00 76.38 127 ALA A N 1
ATOM 967 C CA . ALA A 1 127 ? 2.051 -6.747 12.621 1.00 76.38 127 ALA A CA 1
ATOM 968 C C . ALA A 1 127 ? 3.083 -7.208 13.663 1.00 76.38 127 ALA A C 1
ATOM 970 O O . ALA A 1 127 ? 3.242 -6.555 14.693 1.00 76.38 127 ALA A O 1
ATOM 971 N N . VAL A 1 128 ? 3.827 -8.281 13.376 1.00 72.19 128 VAL A N 1
ATOM 972 C CA . VAL A 1 128 ? 4.894 -8.793 14.253 1.00 72.19 128 VAL A CA 1
ATOM 973 C C . VAL A 1 128 ? 6.002 -7.757 14.426 1.00 72.19 128 VAL A C 1
ATOM 975 O O . VAL A 1 128 ? 6.427 -7.486 15.547 1.00 72.19 128 VAL A O 1
ATOM 978 N N . ASN A 1 129 ? 6.438 -7.120 13.337 1.00 63.38 129 ASN A N 1
ATOM 979 C CA . ASN A 1 129 ? 7.513 -6.134 13.413 1.00 63.38 129 ASN A CA 1
ATOM 980 C C . ASN A 1 129 ? 7.073 -4.824 14.092 1.00 63.38 129 ASN A C 1
ATOM 982 O O . ASN A 1 129 ? 7.910 -4.136 14.663 1.00 63.38 129 ASN A O 1
ATOM 986 N N . ALA A 1 130 ? 5.783 -4.475 14.057 1.00 61.28 130 ALA A N 1
ATOM 987 C CA . ALA A 1 130 ? 5.254 -3.342 14.820 1.00 61.28 130 ALA A CA 1
ATOM 988 C C . ALA A 1 130 ? 5.208 -3.624 16.334 1.00 61.28 130 ALA A C 1
ATOM 990 O O . ALA A 1 130 ? 5.377 -2.706 17.128 1.00 61.28 130 ALA A O 1
ATOM 991 N N . ALA A 1 131 ? 5.015 -4.885 16.737 1.00 58.69 131 ALA A N 1
ATOM 992 C CA . ALA A 1 131 ? 4.963 -5.288 18.143 1.00 58.69 131 ALA A CA 1
ATOM 993 C C . ALA A 1 131 ? 6.346 -5.365 18.820 1.00 58.69 131 ALA A C 1
ATOM 995 O O . ALA A 1 131 ? 6.416 -5.396 20.044 1.00 58.69 131 ALA A O 1
ATOM 996 N N . HIS A 1 132 ? 7.435 -5.418 18.045 1.00 54.50 132 HIS A N 1
ATOM 997 C CA . HIS A 1 132 ? 8.802 -5.504 18.575 1.00 54.50 132 HI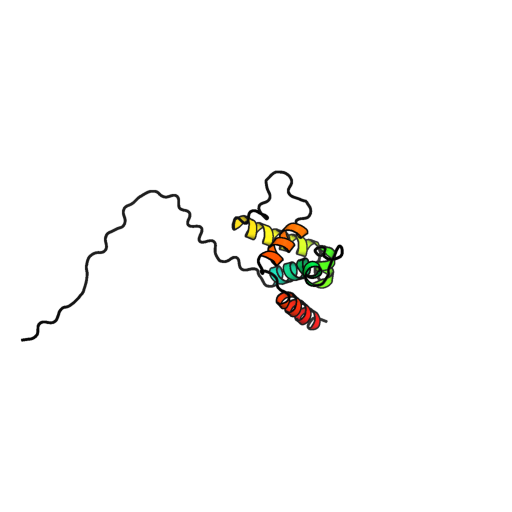S A CA 1
ATOM 998 C C . HIS A 1 132 ? 9.480 -4.137 18.768 1.00 54.50 132 HIS A C 1
ATOM 1000 O O . HIS A 1 132 ? 10.493 -4.050 19.453 1.00 54.50 132 HIS A O 1
ATOM 1006 N N . GLU A 1 133 ? 8.940 -3.073 18.168 1.00 48.56 133 GLU A N 1
ATOM 1007 C CA . GLU A 1 133 ? 9.493 -1.711 18.254 1.00 48.56 133 GLU A CA 1
ATOM 1008 C C . GLU A 1 133 ? 8.688 -0.791 19.199 1.00 48.56 133 GLU A C 1
ATOM 1010 O O . GLU A 1 133 ? 8.833 0.431 19.129 1.00 48.56 133 GLU A O 1
ATOM 1015 N N . GLY A 1 134 ? 7.826 -1.370 20.049 1.00 42.75 134 GLY A N 1
ATOM 1016 C CA . GLY A 1 134 ? 6.959 -0.673 21.011 1.00 42.75 134 GLY A CA 1
ATOM 1017 C C . GLY A 1 134 ? 7.407 -0.803 22.460 1.00 42.75 134 GLY A C 1
ATOM 1018 O O . GLY A 1 134 ? 7.931 -1.879 22.820 1.00 42.75 134 GLY A O 1
#

Sequence (134 aa):
MRVEIDATALPQPEPPGEDARARVTVSAPLVLTNAQRRVLAALCEPLLTRSGPAAAPATYSQIGARLGRQPQYIRNVVKSIREQLSGHGIPDLIADADGGPEDFRWTLSRWAVRSHWITPADLAELAVNAAHEG

pLDDT: mean 72.23, std 16.74, range [37.34, 90.81]

Radius of gyration: 23.91 Å; chains: 1; bounding box: 62×68×59 Å

Foldseek 3Di:
DDDDDDDDDDDDDDDDDDDDPPPPCPVPPDDDDPVLLLLLQQQLVLLQPDDDPSNHGDQLVSSCVLVVHDSVVSVVSVVVVLVSVVVVVPPLSPPPPPCDDPCCSVSSNVCCVVVVVHDVVSVVVSVVVSVVVD